Protein AF-A0AAE3K8V9-F1 (afdb_monomer_lite)

pLDDT: mean 77.77, std 13.29, range [36.19, 88.94]

Sequence (87 aa):
MIRLDLGDGLSVSIEDGGEKPFQYTISLHGGHVISYQTSADVRKPAGRVGVRNMVCRHVTDRSKANVEEQIQKEASKQASAIETICK

Radius of gyration: 12.63 Å; chains: 1; bounding box: 34×30×28 Å

Foldseek 3Di:
DAKQDLDQQWIWDWDDPVDAFIWIWITHVNPDIDIDTHNQDLLDPRSLVVVLVVCCVPCVVDDSVSSSVSSVVSSVVVVVVVVVVPD

Organism: NCBI:txid2917812

Secondary structure (DSSP, 8-state):
-EEEEEETTEEEEEE--SSSPEEEEEEETTTEEEEEEES--TTSHHHHHHHHHHHHHH-TTS-HHHHHHHHHHHHHHHHHHHHTTT-

Structure (mmCIF, N/CA/C/O backbone):
data_AF-A0AAE3K8V9-F1
#
_entry.id   AF-A0AAE3K8V9-F1
#
loop_
_atom_site.group_PDB
_atom_site.id
_atom_site.type_symbol
_atom_site.label_atom_id
_atom_site.label_alt_id
_atom_site.label_comp_id
_atom_site.label_asym_id
_atom_site.label_entity_id
_atom_site.label_seq_id
_atom_site.pdbx_PDB_ins_code
_atom_site.Cartn_x
_atom_site.Cartn_y
_atom_site.Cartn_z
_atom_site.occupancy
_atom_site.B_iso_or_equiv
_atom_site.auth_seq_id
_atom_site.auth_comp_id
_atom_site.auth_asym_id
_atom_site.auth_atom_id
_atom_site.pdbx_PDB_model_num
ATOM 1 N N . MET A 1 1 ? -13.948 1.556 -1.463 1.00 74.94 1 MET A N 1
ATOM 2 C CA . MET A 1 1 ? -12.627 1.130 -1.971 1.00 74.94 1 MET A CA 1
ATOM 3 C C . MET A 1 1 ? -11.644 2.278 -1.795 1.00 74.94 1 MET A C 1
ATOM 5 O O . MET A 1 1 ? -11.940 3.379 -2.238 1.00 74.94 1 MET A O 1
ATOM 9 N N . ILE A 1 2 ? -10.525 2.037 -1.118 1.00 81.75 2 ILE A N 1
ATOM 10 C CA . ILE A 1 2 ? -9.434 2.999 -0.887 1.00 81.75 2 ILE A CA 1
ATOM 11 C C . ILE A 1 2 ? -8.351 2.696 -1.928 1.00 81.75 2 ILE A C 1
ATOM 13 O O . ILE A 1 2 ? -7.950 1.545 -2.063 1.00 81.75 2 ILE A O 1
ATOM 17 N N . ARG A 1 3 ? -7.855 3.696 -2.660 1.00 84.88 3 ARG A N 1
ATOM 18 C CA . ARG A 1 3 ? -6.726 3.526 -3.592 1.00 84.88 3 ARG A CA 1
ATOM 19 C C . ARG A 1 3 ? -5.577 4.432 -3.175 1.00 84.88 3 ARG A C 1
ATOM 21 O O . ARG A 1 3 ? -5.774 5.631 -3.029 1.00 84.88 3 ARG A O 1
ATOM 28 N N . LEU A 1 4 ? -4.401 3.854 -2.966 1.00 85.62 4 LEU A N 1
ATOM 29 C CA . LEU A 1 4 ? -3.163 4.579 -2.702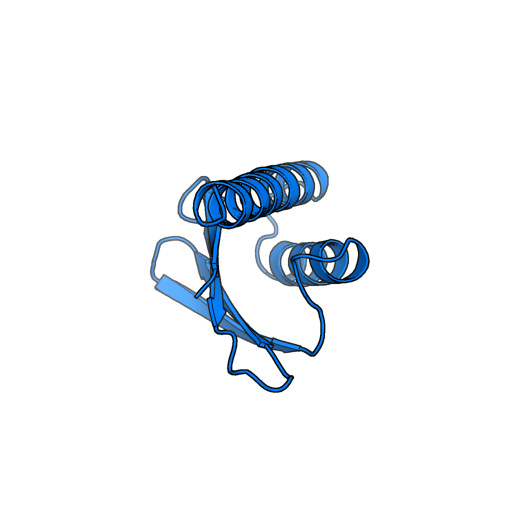 1.00 85.62 4 LEU A CA 1
ATOM 30 C C . LEU A 1 4 ? -2.346 4.585 -3.988 1.00 85.62 4 LEU A C 1
ATOM 32 O O . LEU A 1 4 ? -1.983 3.517 -4.485 1.00 85.62 4 LEU A O 1
ATOM 36 N N . ASP A 1 5 ? -2.069 5.767 -4.525 1.00 87.31 5 ASP A N 1
ATOM 37 C CA . ASP A 1 5 ? -1.119 5.919 -5.620 1.00 87.31 5 ASP A CA 1
ATOM 38 C C . ASP A 1 5 ? 0.269 6.189 -5.040 1.00 87.31 5 ASP A C 1
ATOM 40 O O . ASP A 1 5 ? 0.465 7.151 -4.298 1.00 87.31 5 ASP A O 1
ATOM 44 N N . LEU A 1 6 ? 1.214 5.291 -5.312 1.00 84.88 6 LEU A N 1
ATOM 45 C CA . LEU A 1 6 ? 2.568 5.379 -4.775 1.00 84.88 6 LEU A CA 1
ATOM 46 C C . LEU A 1 6 ? 3.555 5.946 -5.810 1.00 84.88 6 LEU A C 1
ATOM 48 O O . LEU A 1 6 ? 4.745 6.031 -5.515 1.00 84.88 6 LEU A O 1
ATOM 52 N N . GLY A 1 7 ? 3.091 6.367 -6.992 1.00 83.00 7 GLY A N 1
ATOM 53 C CA . GLY A 1 7 ? 3.931 6.861 -8.086 1.00 83.00 7 GLY A CA 1
ATOM 54 C C . GLY A 1 7 ? 4.485 5.758 -8.996 1.00 83.00 7 GLY A C 1
ATOM 55 O O . GLY A 1 7 ? 4.342 4.574 -8.713 1.00 83.00 7 GLY A O 1
ATOM 56 N N . ASP A 1 8 ? 5.090 6.161 -10.122 1.00 82.12 8 ASP A N 1
ATOM 57 C CA . ASP A 1 8 ? 5.684 5.329 -11.195 1.00 82.12 8 ASP A CA 1
ATOM 58 C C . ASP A 1 8 ? 4.908 4.044 -11.538 1.00 82.12 8 ASP A C 1
ATOM 60 O O . ASP A 1 8 ? 5.473 2.967 -11.714 1.00 82.12 8 ASP A O 1
ATOM 64 N N . GLY A 1 9 ? 3.579 4.148 -11.615 1.00 83.00 9 GLY A N 1
ATOM 65 C CA . GLY A 1 9 ? 2.706 3.026 -11.964 1.00 83.00 9 GLY A CA 1
ATOM 66 C C . GLY A 1 9 ? 2.497 1.997 -10.848 1.00 83.00 9 GLY A C 1
ATOM 67 O O . GLY A 1 9 ? 1.908 0.950 -11.117 1.00 83.00 9 GLY A O 1
ATOM 68 N N . LEU A 1 10 ? 2.947 2.274 -9.621 1.00 87.00 10 LEU A N 1
ATOM 69 C CA . LEU A 1 10 ? 2.659 1.491 -8.425 1.00 87.00 10 LEU A CA 1
ATOM 70 C C . LEU A 1 10 ? 1.409 2.028 -7.728 1.00 87.00 10 LEU A C 1
ATOM 72 O O . LEU A 1 10 ? 1.339 3.186 -7.320 1.00 87.00 10 LEU A O 1
ATOM 76 N N . SER A 1 11 ? 0.435 1.155 -7.511 1.00 88.56 11 SER A N 1
ATOM 77 C CA . SER A 1 11 ? -0.759 1.487 -6.740 1.00 88.56 11 SER A CA 1
ATOM 78 C C . SER A 1 11 ? -1.171 0.344 -5.828 1.00 88.56 11 SER A C 1
ATOM 80 O O . SER A 1 11 ? -0.908 -0.824 -6.108 1.00 88.56 11 SER A O 1
ATOM 82 N N . VAL A 1 12 ? -1.819 0.685 -4.718 1.00 88.19 12 VAL A N 1
ATOM 83 C CA . VAL A 1 12 ? -2.408 -0.278 -3.789 1.00 88.19 12 VAL A CA 1
ATOM 84 C C . VAL A 1 12 ? -3.895 0.007 -3.699 1.00 88.19 12 VAL A C 1
ATOM 86 O O . VAL A 1 12 ? -4.303 1.062 -3.217 1.00 88.19 12 VAL A O 1
ATOM 89 N N . SER A 1 13 ? -4.707 -0.930 -4.166 1.00 88.00 13 SER A N 1
ATOM 90 C CA . SER A 1 13 ? -6.159 -0.883 -4.003 1.00 88.00 13 SER A CA 1
ATOM 91 C C . SER A 1 13 ? -6.554 -1.673 -2.768 1.00 88.00 13 SER A C 1
ATOM 93 O O . SER A 1 13 ? -5.991 -2.728 -2.503 1.00 88.00 13 SER A O 1
ATOM 95 N N . ILE A 1 14 ? -7.487 -1.144 -1.992 1.00 86.38 14 ILE A N 1
ATOM 96 C CA . ILE A 1 14 ? -7.918 -1.705 -0.720 1.00 86.38 14 ILE A CA 1
ATOM 97 C C . ILE A 1 14 ? -9.437 -1.787 -0.762 1.00 86.38 14 ILE A C 1
ATOM 99 O O . ILE A 1 14 ? -10.145 -0.770 -0.768 1.00 86.38 14 ILE A O 1
ATOM 103 N N . GLU A 1 15 ? -9.932 -3.010 -0.825 1.00 83.94 15 GLU A N 1
ATOM 104 C CA . GLU A 1 15 ? -11.350 -3.314 -0.754 1.00 83.94 15 GLU A CA 1
ATOM 105 C C . GLU A 1 15 ? -11.716 -3.600 0.704 1.00 83.94 15 GLU A C 1
ATOM 107 O O . GLU A 1 15 ? -11.158 -4.487 1.356 1.00 83.94 15 GLU A O 1
ATOM 112 N N . ASP A 1 16 ? -12.616 -2.766 1.227 1.00 73.25 16 ASP A N 1
ATOM 113 C CA . ASP A 1 16 ? -13.198 -2.912 2.556 1.00 73.25 16 ASP A CA 1
ATOM 114 C C . ASP A 1 16 ? -14.488 -3.724 2.404 1.00 73.25 16 ASP A C 1
ATOM 116 O O . ASP A 1 16 ? -15.471 -3.223 1.859 1.00 73.25 16 ASP A O 1
ATOM 120 N N . GLY A 1 17 ? -14.448 -4.991 2.822 1.00 59.50 17 GLY A N 1
ATOM 121 C CA . GLY A 1 17 ? -15.590 -5.908 2.795 1.00 59.50 17 GLY A CA 1
ATOM 122 C C . GLY A 1 17 ? -16.585 -5.695 3.940 1.00 59.50 17 GLY A C 1
ATOM 123 O O . GLY A 1 17 ? -17.484 -6.512 4.109 1.00 59.50 17 GLY A O 1
ATOM 124 N N . GLY A 1 18 ? -16.427 -4.645 4.757 1.00 60.22 18 GLY A N 1
ATOM 125 C CA . GLY A 1 18 ? -17.298 -4.343 5.899 1.00 60.22 18 GLY A CA 1
ATOM 126 C C . GLY A 1 18 ? -16.965 -5.153 7.157 1.00 60.22 18 GLY A C 1
ATOM 127 O O . GLY A 1 18 ? -16.979 -4.605 8.258 1.00 60.22 18 GLY A O 1
ATOM 128 N N . GLU A 1 19 ? -16.559 -6.413 7.000 1.00 62.66 19 GLU A N 1
ATOM 129 C CA . GLU A 1 19 ? -15.922 -7.222 8.040 1.00 62.66 19 GLU A CA 1
ATOM 130 C C . GLU A 1 19 ? -14.500 -7.595 7.607 1.00 62.66 19 GLU A C 1
ATOM 132 O O . GLU A 1 19 ? -14.236 -7.907 6.447 1.00 62.66 19 GLU A O 1
ATOM 137 N N . LYS A 1 20 ? -13.546 -7.532 8.545 1.00 67.50 20 LYS A N 1
ATOM 138 C CA . LYS A 1 20 ? -12.173 -8.001 8.304 1.00 67.50 20 LYS A CA 1
ATOM 139 C C . LYS A 1 20 ? -12.206 -9.447 7.779 1.00 67.50 20 LYS A C 1
ATOM 141 O O . LYS A 1 20 ? -12.992 -10.237 8.296 1.00 67.50 20 LYS A O 1
ATOM 146 N N . PRO A 1 21 ? -11.283 -9.839 6.882 1.00 75.94 21 PRO A N 1
ATOM 147 C CA . PRO A 1 21 ? -10.061 -9.130 6.482 1.00 75.94 21 PRO A CA 1
ATOM 148 C C . PRO A 1 21 ? -10.246 -8.137 5.320 1.00 75.94 21 PRO A C 1
ATOM 150 O O . PRO A 1 21 ? -11.056 -8.343 4.428 1.00 75.94 21 PRO A O 1
ATOM 153 N N . PHE A 1 22 ? -9.426 -7.083 5.298 1.00 82.88 22 PHE A N 1
ATOM 154 C CA . PHE A 1 22 ? -9.315 -6.177 4.154 1.00 82.88 22 PHE A CA 1
ATOM 155 C C . PHE A 1 22 ? -8.520 -6.847 3.033 1.00 82.88 22 PHE A C 1
ATOM 157 O O . PHE A 1 22 ? -7.503 -7.502 3.297 1.00 82.88 22 PHE A O 1
ATOM 164 N N . GLN A 1 23 ? -8.938 -6.628 1.790 1.00 86.44 23 GLN A N 1
ATOM 165 C CA . GLN A 1 23 ? -8.230 -7.120 0.616 1.00 86.44 23 GLN A CA 1
ATOM 166 C C . GLN A 1 23 ? -7.391 -6.001 0.002 1.00 86.44 23 GLN A C 1
ATOM 168 O O . GLN A 1 23 ? -7.914 -4.984 -0.438 1.00 86.44 23 GLN A O 1
ATOM 173 N N . TYR A 1 24 ? -6.078 -6.197 -0.016 1.00 86.75 24 TYR A N 1
ATOM 174 C CA . TYR A 1 24 ? -5.091 -5.299 -0.597 1.00 86.75 24 TYR A CA 1
ATOM 175 C C . TYR A 1 24 ? -4.611 -5.869 -1.921 1.00 86.75 24 TYR A C 1
ATOM 177 O O . TYR A 1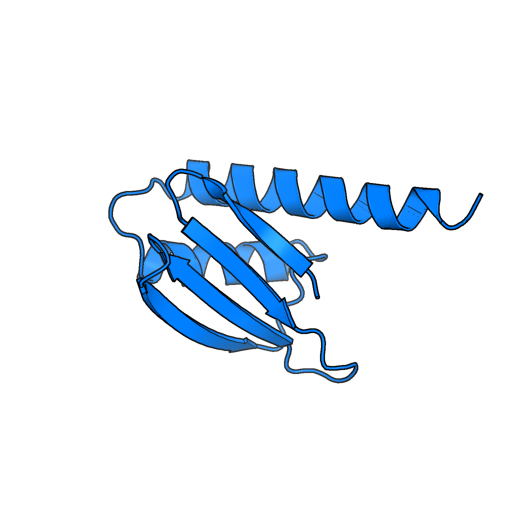 24 ? -4.161 -7.005 -1.964 1.00 86.75 24 TYR A O 1
ATOM 185 N N . THR A 1 25 ? -4.624 -5.069 -2.973 1.00 88.94 25 THR A N 1
ATOM 186 C CA . THR A 1 25 ? -4.156 -5.441 -4.305 1.00 88.94 25 THR A CA 1
ATOM 187 C C . THR A 1 25 ? -3.082 -4.453 -4.732 1.00 88.94 25 THR A C 1
ATOM 189 O O . THR A 1 25 ? -3.369 -3.288 -5.004 1.00 88.94 25 THR A O 1
ATOM 192 N N . ILE A 1 26 ? -1.833 -4.910 -4.762 1.00 88.56 26 ILE A N 1
ATOM 193 C CA . ILE A 1 26 ? -0.671 -4.143 -5.214 1.00 88.56 26 ILE A CA 1
ATOM 194 C C . ILE A 1 26 ? -0.561 -4.333 -6.723 1.00 88.56 26 ILE A C 1
ATOM 196 O O . ILE A 1 26 ? -0.469 -5.465 -7.180 1.00 88.56 26 ILE A O 1
ATOM 200 N N . SER A 1 27 ? -0.582 -3.245 -7.485 1.00 88.12 27 SER A N 1
ATOM 201 C CA . SER A 1 27 ? -0.444 -3.241 -8.943 1.00 88.12 27 SER A CA 1
ATOM 202 C C . SER A 1 27 ? 0.786 -2.439 -9.346 1.00 88.12 27 SER A C 1
ATOM 204 O O . SER A 1 27 ? 0.880 -1.271 -8.973 1.00 88.12 27 SER A O 1
ATOM 206 N N . LEU A 1 28 ? 1.696 -3.037 -10.117 1.00 85.19 28 LEU A N 1
ATOM 207 C CA . LEU A 1 28 ? 2.872 -2.375 -10.690 1.00 85.19 28 LEU A CA 1
ATOM 208 C C . LEU A 1 28 ? 2.772 -2.343 -12.223 1.00 85.19 28 LEU A C 1
ATOM 210 O O . LEU A 1 28 ? 2.539 -3.376 -12.856 1.00 85.19 28 LEU A O 1
ATOM 214 N N . HIS A 1 29 ? 2.918 -1.149 -12.807 1.00 82.19 29 HIS A N 1
ATOM 215 C CA . HIS A 1 29 ? 2.792 -0.867 -14.247 1.00 82.19 29 HIS A CA 1
ATOM 216 C C . HIS A 1 29 ? 1.522 -1.455 -14.894 1.00 82.19 29 HIS A C 1
ATOM 218 O O . HIS A 1 29 ? 1.517 -1.813 -16.067 1.00 82.19 29 HIS A O 1
ATOM 224 N N . GLY A 1 30 ? 0.440 -1.592 -14.119 1.00 70.81 30 GLY A N 1
ATOM 225 C CA . GLY A 1 30 ? -0.831 -2.160 -14.580 1.00 70.81 30 GLY A CA 1
ATOM 226 C C . GLY A 1 30 ? -0.813 -3.661 -14.906 1.00 70.81 30 GLY A C 1
ATOM 227 O O . GLY A 1 30 ? -1.840 -4.175 -15.336 1.00 70.81 30 GLY A O 1
ATOM 228 N N . GLY A 1 31 ? 0.311 -4.361 -14.706 1.00 71.00 31 GLY A N 1
ATOM 229 C CA . GLY A 1 31 ? 0.476 -5.763 -15.112 1.00 71.00 31 GLY A CA 1
ATOM 230 C C . GLY A 1 31 ? 0.800 -6.727 -13.972 1.00 71.00 31 GLY A C 1
ATOM 231 O O . GLY A 1 31 ? 0.267 -7.833 -13.944 1.00 71.00 31 GLY A O 1
ATOM 232 N N . HIS A 1 32 ? 1.643 -6.332 -13.011 1.00 69.88 32 HIS A N 1
ATOM 233 C CA . HIS A 1 32 ? 2.002 -7.216 -11.900 1.00 69.88 32 HIS A CA 1
ATOM 234 C C . HIS A 1 32 ? 1.081 -6.96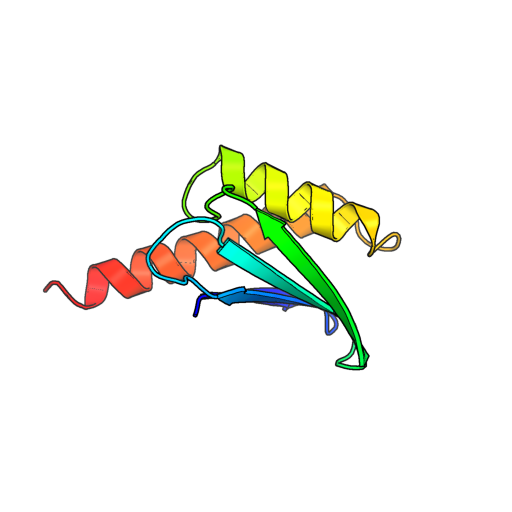0 -10.712 1.00 69.88 32 HIS A C 1
ATOM 236 O O . HIS A 1 32 ? 1.156 -5.902 -10.083 1.00 69.88 32 HIS A O 1
ATOM 242 N N . VAL A 1 33 ? 0.194 -7.919 -10.447 1.00 79.50 33 VAL A N 1
ATOM 243 C CA . VAL A 1 33 ? -0.858 -7.813 -9.436 1.00 79.50 33 VAL A CA 1
ATOM 244 C C . VAL A 1 33 ? -0.613 -8.838 -8.336 1.00 79.50 33 VAL A C 1
ATOM 246 O O . VAL A 1 33 ? -0.583 -10.037 -8.599 1.00 79.50 33 VAL A O 1
ATOM 249 N N . ILE A 1 34 ? -0.456 -8.370 -7.098 1.00 85.56 34 ILE A N 1
ATOM 250 C CA . ILE A 1 34 ? -0.335 -9.232 -5.917 1.00 85.56 34 ILE A CA 1
ATOM 251 C C . ILE A 1 34 ? -1.421 -8.856 -4.923 1.00 85.56 34 ILE A C 1
ATOM 253 O O . ILE A 1 34 ? -1.515 -7.698 -4.511 1.00 85.56 34 ILE A O 1
ATOM 257 N N . SER A 1 35 ? -2.210 -9.845 -4.508 1.00 86.75 35 SER A N 1
ATOM 258 C CA . SER A 1 35 ? -3.290 -9.652 -3.547 1.00 86.75 35 SER A CA 1
ATOM 259 C C . SER A 1 35 ? -2.957 -10.236 -2.174 1.00 86.75 35 SER A C 1
ATOM 261 O O . SER A 1 35 ? -2.400 -11.325 -2.052 1.00 86.75 35 SER A O 1
ATOM 263 N N . TYR A 1 36 ? -3.329 -9.497 -1.133 1.00 83.62 36 TYR A N 1
ATOM 264 C CA . TYR A 1 36 ? -3.156 -9.823 0.275 1.00 83.62 36 TYR A CA 1
ATOM 265 C C . TYR A 1 36 ? -4.478 -9.666 1.005 1.00 83.62 36 TYR A C 1
ATOM 267 O O . TYR A 1 36 ? -5.144 -8.647 0.860 1.00 83.62 36 TYR A O 1
ATOM 275 N N . GLN A 1 37 ? -4.819 -10.624 1.859 1.00 85.25 37 GLN A N 1
ATOM 276 C CA . GLN A 1 37 ? -5.882 -10.444 2.842 1.00 85.25 37 GLN A CA 1
ATOM 277 C C . GLN A 1 37 ? -5.253 -10.212 4.209 1.00 85.25 37 GLN A C 1
ATOM 279 O O . GLN A 1 37 ? -4.423 -10.995 4.669 1.00 85.25 37 GLN A O 1
ATOM 284 N N . THR A 1 38 ? -5.608 -9.107 4.856 1.00 80.44 38 THR A N 1
ATOM 285 C CA . THR A 1 38 ? -5.083 -8.780 6.183 1.00 80.44 38 THR A CA 1
ATOM 286 C C . THR A 1 38 ? -6.077 -7.970 6.998 1.00 80.44 38 THR A C 1
ATOM 288 O O . THR A 1 38 ? -6.867 -7.188 6.484 1.00 80.44 38 THR A O 1
ATOM 291 N N . SER A 1 39 ? -6.031 -8.141 8.315 1.00 81.56 39 SER A N 1
ATOM 292 C CA . SER A 1 39 ? -6.794 -7.340 9.275 1.00 81.56 39 SER A CA 1
ATOM 293 C C . SER A 1 39 ? -6.166 -5.962 9.540 1.00 81.56 39 SER A C 1
ATOM 295 O O . SER A 1 39 ? -6.726 -5.171 10.307 1.00 81.56 39 SER A O 1
ATOM 297 N N . ALA A 1 40 ? -5.010 -5.681 8.925 1.00 79.06 40 ALA A N 1
ATOM 298 C CA . ALA A 1 40 ? -4.328 -4.398 8.969 1.00 79.06 40 ALA A CA 1
ATOM 299 C C . ALA A 1 40 ? -5.190 -3.318 8.305 1.00 79.06 40 ALA A C 1
ATOM 301 O O . ALA A 1 40 ? -5.544 -3.440 7.139 1.00 79.06 40 ALA A O 1
ATOM 302 N N . ASP A 1 41 ? -5.510 -2.258 9.043 1.00 82.56 41 ASP A N 1
ATOM 303 C CA . ASP A 1 41 ? -6.299 -1.124 8.554 1.00 82.56 41 ASP A CA 1
ATOM 304 C C . ASP A 1 41 ? -5.373 0.053 8.228 1.00 82.56 41 ASP A C 1
ATOM 306 O O . ASP A 1 41 ? -4.778 0.632 9.141 1.00 82.56 41 ASP A O 1
ATOM 310 N N . VAL A 1 42 ? -5.252 0.422 6.949 1.00 80.81 42 VAL A N 1
ATOM 311 C CA . VAL A 1 42 ? -4.391 1.527 6.487 1.00 80.81 42 VAL A CA 1
ATOM 312 C C . VAL A 1 42 ? -4.724 2.877 7.139 1.00 80.81 42 VAL A C 1
ATOM 314 O O . VAL A 1 42 ? -3.865 3.754 7.249 1.00 80.81 42 VAL A O 1
ATOM 317 N N . ARG A 1 43 ? -5.951 3.060 7.639 1.00 79.69 43 ARG A N 1
ATOM 318 C CA . ARG A 1 43 ? -6.346 4.278 8.363 1.00 79.69 43 ARG A CA 1
ATOM 319 C C . ARG A 1 43 ? -5.607 4.393 9.701 1.00 79.69 43 ARG A C 1
ATOM 321 O O . ARG A 1 43 ? -5.408 5.493 10.216 1.00 79.69 43 ARG A O 1
ATOM 328 N N . LYS A 1 44 ? -5.120 3.273 10.247 1.00 83.06 44 LYS A N 1
ATOM 329 C CA . LYS A 1 44 ? -4.377 3.200 11.512 1.00 83.06 44 LYS A CA 1
ATOM 330 C C . LYS A 1 44 ? -2.858 3.148 11.274 1.00 83.06 44 LYS A C 1
ATOM 332 O O . LYS A 1 44 ? -2.416 2.517 10.314 1.00 83.06 44 LYS A O 1
ATOM 337 N N . PRO A 1 45 ? -2.028 3.713 12.178 1.00 81.81 45 PRO A N 1
ATOM 338 C CA . PRO A 1 45 ? -0.565 3.674 12.052 1.00 81.81 45 PRO A CA 1
ATOM 339 C C . PRO A 1 45 ? 0.001 2.259 11.853 1.00 81.81 45 PRO A C 1
ATOM 341 O O . PRO A 1 45 ? 0.812 2.033 10.958 1.00 81.81 45 PRO A O 1
ATOM 344 N N . ALA A 1 46 ? -0.487 1.285 12.629 1.00 81.38 46 ALA A N 1
ATOM 345 C CA . ALA A 1 46 ? -0.051 -0.108 12.526 1.00 81.38 46 ALA A CA 1
ATOM 346 C C . ALA A 1 46 ? -0.394 -0.743 11.167 1.00 81.38 46 ALA A C 1
ATOM 348 O O . ALA A 1 46 ? 0.386 -1.536 10.641 1.00 81.38 46 ALA A O 1
ATOM 349 N N . GLY A 1 47 ? -1.531 -0.376 10.566 1.00 84.81 47 GLY A N 1
ATOM 350 C CA . GLY A 1 47 ? -1.887 -0.887 9.248 1.00 84.81 47 GLY A CA 1
ATOM 351 C C . GLY A 1 47 ? -1.062 -0.256 8.134 1.00 84.81 47 GLY A C 1
ATOM 352 O O . GLY A 1 47 ? -0.619 -0.984 7.252 1.00 84.81 47 GLY A O 1
ATOM 353 N N . ARG A 1 48 ? -0.734 1.044 8.220 1.00 87.25 48 ARG A N 1
ATOM 354 C CA . ARG A 1 48 ? 0.208 1.696 7.283 1.00 87.25 48 ARG A CA 1
ATOM 355 C C . ARG A 1 48 ? 1.560 0.989 7.242 1.00 87.25 48 ARG A C 1
ATOM 357 O O . ARG A 1 48 ? 2.089 0.733 6.163 1.00 87.25 48 ARG A O 1
ATOM 364 N N . VAL A 1 49 ? 2.080 0.605 8.408 1.00 86.25 49 VAL A N 1
ATOM 365 C CA . VAL A 1 49 ? 3.314 -0.188 8.524 1.00 86.25 49 VAL A CA 1
ATOM 366 C C . VAL A 1 49 ? 3.178 -1.547 7.830 1.00 86.25 49 VAL A C 1
ATOM 368 O O . VAL A 1 49 ? 4.099 -1.964 7.124 1.00 86.25 49 VAL A O 1
ATOM 371 N N . GLY A 1 50 ? 2.034 -2.218 7.990 1.00 86.56 50 GLY A N 1
ATOM 372 C CA . GLY A 1 50 ? 1.725 -3.469 7.297 1.00 86.56 50 GLY A CA 1
ATOM 373 C C . GLY A 1 50 ? 1.740 -3.312 5.776 1.00 86.56 50 GLY A C 1
ATOM 374 O O . GLY A 1 50 ? 2.448 -4.051 5.095 1.00 86.56 50 GLY A O 1
ATOM 375 N N . VAL A 1 51 ? 1.037 -2.304 5.250 1.00 84.75 51 VAL A N 1
ATOM 376 C CA . VAL A 1 51 ? 0.994 -2.002 3.807 1.00 84.75 51 VAL A CA 1
ATOM 377 C C . VAL A 1 51 ? 2.381 -1.706 3.259 1.00 84.75 51 VAL A C 1
ATOM 379 O O . VAL A 1 51 ? 2.786 -2.311 2.271 1.00 84.75 51 VAL A O 1
ATOM 382 N N . ARG A 1 52 ? 3.149 -0.850 3.939 1.00 88.75 52 ARG A N 1
ATOM 383 C CA . ARG A 1 52 ? 4.531 -0.534 3.561 1.00 88.75 52 ARG A CA 1
ATOM 384 C C . ARG A 1 52 ? 5.375 -1.798 3.439 1.00 88.75 52 ARG A C 1
ATOM 386 O O . ARG A 1 52 ? 6.086 -1.959 2.454 1.00 88.75 52 ARG A O 1
ATOM 393 N N . ASN A 1 53 ? 5.300 -2.695 4.422 1.00 87.81 53 ASN A N 1
ATOM 394 C CA . ASN A 1 53 ? 6.076 -3.933 4.405 1.00 87.81 53 ASN A CA 1
ATOM 395 C C . ASN A 1 53 ? 5.643 -4.868 3.264 1.00 87.81 53 ASN A C 1
ATOM 397 O O . ASN A 1 53 ? 6.506 -5.483 2.644 1.00 87.81 53 ASN A O 1
ATOM 401 N N . MET A 1 54 ? 4.341 -4.959 2.966 1.00 86.50 54 MET A N 1
ATOM 402 C CA . MET A 1 54 ? 3.842 -5.731 1.821 1.00 86.50 54 MET A CA 1
ATOM 403 C C . MET A 1 54 ? 4.359 -5.153 0.501 1.00 86.50 54 MET A C 1
ATOM 405 O O . MET A 1 54 ? 4.876 -5.898 -0.321 1.00 86.50 54 MET A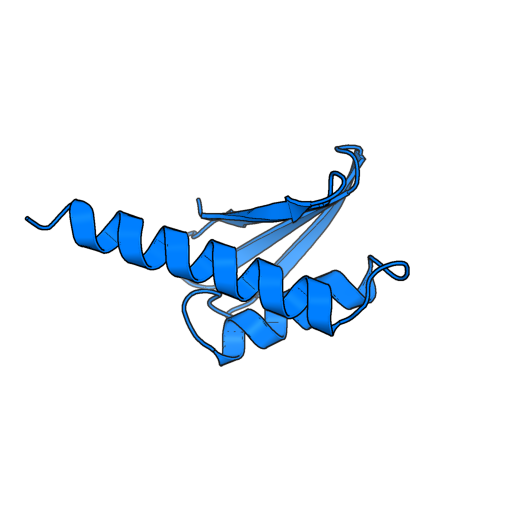 O 1
ATOM 409 N N . VAL A 1 55 ? 4.302 -3.832 0.323 1.00 85.25 55 VAL A N 1
ATOM 410 C CA . VAL A 1 55 ? 4.802 -3.156 -0.884 1.00 85.25 55 VAL A CA 1
ATOM 411 C C . VAL A 1 55 ? 6.312 -3.334 -1.044 1.00 85.25 55 VAL A C 1
ATOM 413 O O . VAL A 1 55 ? 6.764 -3.795 -2.087 1.00 85.25 55 VAL A O 1
ATOM 416 N N . CYS A 1 56 ? 7.094 -3.053 0.001 1.00 86.31 56 CYS A N 1
ATOM 417 C CA . CYS A 1 56 ? 8.557 -3.168 -0.041 1.00 86.31 56 CYS A CA 1
ATOM 418 C C . CYS A 1 56 ? 9.042 -4.611 -0.253 1.00 86.31 56 CYS A C 1
ATOM 420 O O . CYS A 1 56 ? 10.193 -4.820 -0.618 1.00 86.31 56 CYS A O 1
ATOM 422 N N . ARG A 1 57 ? 8.191 -5.617 -0.005 1.00 85.00 57 ARG A N 1
ATOM 423 C CA . ARG A 1 57 ? 8.518 -7.021 -0.282 1.00 85.00 57 ARG A CA 1
ATOM 424 C C . ARG A 1 57 ? 8.528 -7.338 -1.781 1.00 85.00 57 ARG A C 1
ATOM 426 O O . ARG A 1 57 ? 9.228 -8.264 -2.174 1.00 85.00 57 ARG A O 1
ATOM 433 N N . HIS A 1 58 ? 7.771 -6.595 -2.589 1.00 81.75 58 HIS A N 1
ATOM 434 C CA . HIS A 1 58 ? 7.582 -6.876 -4.023 1.00 81.75 58 HIS A CA 1
ATOM 435 C C . HIS A 1 58 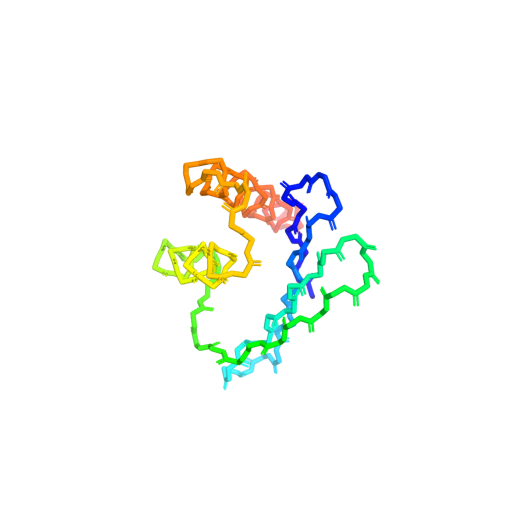? 8.135 -5.810 -4.949 1.00 81.75 58 HIS A C 1
ATOM 437 O O . HIS A 1 58 ? 8.288 -6.060 -6.138 1.00 81.75 58 HIS A O 1
ATOM 443 N N . VAL A 1 59 ? 8.415 -4.629 -4.408 1.00 76.44 59 VAL A N 1
ATOM 444 C CA . VAL A 1 59 ? 8.967 -3.494 -5.139 1.00 76.44 59 VAL A CA 1
ATOM 445 C C . VAL A 1 59 ? 10.336 -3.200 -4.539 1.00 76.44 59 VAL A C 1
ATOM 447 O O . VAL A 1 59 ? 10.448 -2.534 -3.510 1.00 76.44 59 VAL A O 1
ATOM 450 N N . THR A 1 60 ? 11.371 -3.796 -5.130 1.00 70.31 60 THR A N 1
ATOM 451 C CA . THR A 1 60 ? 12.750 -3.793 -4.608 1.00 70.31 60 THR A CA 1
ATOM 452 C C . THR A 1 60 ? 13.547 -2.548 -4.994 1.00 70.31 60 THR A C 1
ATOM 454 O O . THR A 1 60 ? 14.570 -2.253 -4.389 1.00 70.31 60 THR A O 1
ATOM 457 N N . ASP A 1 61 ? 13.084 -1.819 -6.001 1.00 75.12 61 ASP A N 1
ATOM 458 C CA . ASP A 1 61 ? 13.681 -0.610 -6.570 1.00 75.12 61 ASP A CA 1
ATOM 459 C C . ASP A 1 61 ? 13.315 0.672 -5.802 1.00 75.12 61 ASP A C 1
ATOM 461 O O . ASP A 1 61 ? 13.862 1.741 -6.072 1.00 75.12 61 ASP A O 1
ATOM 465 N N . ARG A 1 62 ? 12.430 0.580 -4.800 1.00 73.50 62 ARG A N 1
ATOM 466 C CA . ARG A 1 62 ? 11.992 1.728 -4.000 1.00 73.50 62 ARG A CA 1
ATOM 467 C C . ARG A 1 62 ? 12.538 1.708 -2.587 1.00 73.50 62 ARG A C 1
ATOM 469 O O . ARG A 1 62 ? 12.514 0.697 -1.888 1.00 73.50 62 ARG A O 1
ATOM 476 N N . SER A 1 63 ? 12.946 2.885 -2.115 1.00 82.00 63 SER A N 1
ATOM 477 C CA . SER A 1 63 ? 13.311 3.051 -0.714 1.00 82.00 63 SER A CA 1
ATOM 478 C C . SER A 1 63 ? 12.070 2.948 0.176 1.00 82.00 63 SER A C 1
ATOM 480 O O . SER A 1 63 ? 11.009 3.514 -0.100 1.00 82.00 63 SER A O 1
ATOM 482 N N . LYS A 1 64 ? 12.223 2.247 1.301 1.00 83.25 64 LYS A N 1
ATOM 483 C CA . LYS A 1 64 ? 11.179 2.091 2.322 1.00 83.25 64 LYS A CA 1
ATOM 484 C C . LYS A 1 64 ? 10.611 3.433 2.799 1.00 83.25 64 LYS A C 1
ATOM 486 O O . LYS A 1 64 ? 9.417 3.521 3.070 1.00 83.25 64 LYS A O 1
ATOM 491 N N . ALA A 1 65 ? 11.463 4.458 2.879 1.00 83.44 65 ALA A N 1
ATOM 492 C CA . ALA A 1 65 ? 11.083 5.810 3.277 1.00 83.44 65 ALA A CA 1
ATOM 493 C C . ALA A 1 65 ? 10.137 6.472 2.261 1.00 83.44 65 ALA A C 1
ATOM 495 O O . ALA A 1 65 ? 9.125 7.034 2.665 1.00 83.44 65 ALA A O 1
ATOM 496 N N . ASN A 1 66 ? 10.409 6.339 0.956 1.00 84.69 66 ASN A N 1
ATOM 497 C CA . ASN A 1 66 ? 9.541 6.879 -0.095 1.00 84.69 66 ASN A CA 1
ATOM 498 C C . ASN A 1 66 ? 8.152 6.214 -0.061 1.00 84.69 66 ASN A C 1
ATOM 500 O O . ASN A 1 66 ? 7.130 6.896 -0.056 1.00 84.69 66 ASN A O 1
ATOM 504 N N . VAL A 1 67 ? 8.110 4.882 0.058 1.00 85.31 67 VAL A N 1
ATOM 505 C CA . VAL A 1 67 ? 6.846 4.133 0.163 1.00 85.31 67 VAL A CA 1
ATOM 506 C C . VAL A 1 67 ? 6.041 4.564 1.395 1.00 85.31 67 VAL A C 1
ATOM 508 O O . VAL A 1 67 ? 4.825 4.719 1.318 1.00 85.31 67 VAL A O 1
ATOM 511 N N . GLU A 1 68 ? 6.704 4.771 2.533 1.00 86.81 68 GLU A N 1
ATOM 512 C CA . GLU A 1 68 ? 6.061 5.221 3.770 1.00 86.81 68 GLU A CA 1
ATOM 513 C C . GLU A 1 68 ? 5.468 6.628 3.649 1.00 86.81 68 GLU A C 1
ATOM 515 O O . GLU A 1 68 ? 4.310 6.832 4.020 1.00 86.81 68 GLU A O 1
ATOM 520 N N . GLU A 1 69 ? 6.221 7.565 3.071 1.00 87.00 69 GLU A N 1
ATOM 521 C CA . GLU A 1 69 ? 5.769 8.935 2.828 1.00 87.00 69 GLU A CA 1
ATOM 522 C C . GLU A 1 69 ? 4.526 8.968 1.926 1.00 87.00 69 GLU A C 1
ATOM 524 O O . GLU A 1 69 ? 3.538 9.623 2.261 1.00 87.00 69 GLU A O 1
ATOM 529 N N . GLN A 1 70 ? 4.525 8.209 0.824 1.00 86.56 70 GLN A N 1
ATOM 530 C CA . GLN A 1 70 ? 3.380 8.157 -0.092 1.00 86.56 70 GLN A CA 1
ATOM 531 C C . GLN A 1 70 ? 2.152 7.509 0.555 1.00 86.56 70 GLN A C 1
ATOM 533 O O . GLN A 1 70 ? 1.048 8.043 0.452 1.00 86.56 70 GLN A O 1
ATOM 538 N N . ILE A 1 71 ? 2.329 6.407 1.297 1.00 86.56 71 ILE A N 1
ATOM 539 C CA . ILE A 1 71 ? 1.227 5.784 2.048 1.00 86.56 71 ILE A CA 1
ATOM 540 C C . ILE A 1 71 ? 0.634 6.780 3.046 1.00 86.56 71 ILE A C 1
ATOM 542 O O . ILE A 1 71 ? -0.587 6.872 3.165 1.00 86.56 71 ILE A O 1
ATOM 546 N N . GLN A 1 72 ? 1.470 7.533 3.763 1.00 86.12 72 GLN A N 1
ATOM 547 C CA . GLN A 1 72 ? 1.003 8.530 4.719 1.00 86.12 72 GLN A CA 1
ATOM 548 C C . GLN A 1 72 ? 0.277 9.686 4.024 1.00 86.12 72 GLN A C 1
ATOM 550 O O . GLN A 1 72 ? -0.792 10.091 4.481 1.00 86.12 72 GLN A O 1
ATOM 555 N N . LYS A 1 73 ? 0.817 10.193 2.913 1.00 85.81 73 LYS A N 1
ATOM 556 C CA . LYS A 1 73 ? 0.215 11.270 2.121 1.00 85.81 73 LYS A CA 1
ATOM 557 C C . LYS A 1 73 ? -1.165 10.878 1.596 1.00 85.81 73 LYS A C 1
ATOM 559 O O . LYS A 1 73 ? -2.129 11.615 1.801 1.00 85.81 73 LYS A O 1
ATOM 564 N N . GLU A 1 74 ? -1.277 9.708 0.974 1.00 84.25 74 GLU A N 1
ATOM 565 C CA . GLU A 1 74 ? -2.536 9.219 0.410 1.00 84.25 74 GLU A CA 1
ATOM 566 C C . GLU A 1 74 ? -3.548 8.834 1.498 1.00 84.25 74 GLU A C 1
ATOM 568 O O . GLU A 1 74 ? -4.732 9.149 1.374 1.00 84.25 74 GLU A O 1
ATOM 573 N N . ALA A 1 75 ? -3.104 8.242 2.612 1.00 79.19 75 ALA A N 1
ATOM 574 C CA . ALA A 1 75 ? -3.984 7.962 3.748 1.00 79.19 75 ALA A CA 1
ATOM 575 C C . ALA A 1 75 ? -4.549 9.252 4.375 1.00 79.19 75 ALA A C 1
ATOM 577 O O . ALA A 1 75 ? -5.733 9.299 4.712 1.00 79.19 75 ALA A O 1
ATOM 578 N N . SER A 1 76 ? -3.737 10.308 4.498 1.00 77.31 76 SER A N 1
ATOM 579 C CA . SER A 1 76 ? -4.176 11.612 5.017 1.00 77.31 76 SER A CA 1
ATOM 580 C C . SER A 1 76 ? -5.174 12.308 4.090 1.00 77.31 76 SER A C 1
ATOM 582 O O . SER A 1 76 ? -6.167 12.850 4.570 1.00 77.31 76 SER A O 1
ATOM 584 N N . LYS A 1 77 ? -4.974 12.250 2.764 1.00 74.75 77 LYS A N 1
ATOM 585 C CA . LYS A 1 77 ? -5.954 12.775 1.792 1.00 74.75 77 LYS A CA 1
ATOM 586 C C . LYS A 1 77 ? -7.323 12.123 1.963 1.00 74.75 77 LYS A C 1
ATOM 588 O O . LYS A 1 77 ? -8.348 12.794 1.890 1.00 74.75 77 LYS A O 1
ATOM 593 N N . GLN A 1 78 ? -7.339 10.818 2.213 1.00 67.19 78 GLN A N 1
ATOM 594 C CA . GLN A 1 78 ? -8.583 10.077 2.381 1.00 67.19 78 GLN A CA 1
ATOM 595 C C . GLN A 1 78 ? -9.245 10.322 3.739 1.00 67.19 78 GLN A C 1
ATOM 597 O O . GLN A 1 78 ? -10.470 10.347 3.806 1.00 67.19 78 GLN A O 1
ATOM 602 N N . ALA A 1 79 ? -8.473 10.590 4.797 1.00 59.12 79 ALA A N 1
ATOM 603 C CA . ALA A 1 79 ? -9.027 11.080 6.060 1.00 59.12 79 ALA A CA 1
ATOM 604 C C . ALA A 1 79 ? -9.745 12.435 5.876 1.00 59.12 79 ALA A C 1
ATOM 606 O O . ALA A 1 79 ? -10.881 12.584 6.321 1.00 59.12 79 ALA A O 1
ATOM 607 N N . SER A 1 80 ? -9.152 13.376 5.128 1.00 55.44 80 SER A N 1
ATOM 608 C CA . SER A 1 80 ? -9.801 14.660 4.795 1.00 55.44 80 SER A CA 1
ATOM 609 C C . SER A 1 80 ? -11.023 14.523 3.880 1.00 55.44 80 SER A C 1
ATOM 611 O O . SER A 1 80 ? -11.970 15.303 3.998 1.00 55.44 80 SER A O 1
ATOM 613 N N . ALA A 1 81 ? -11.038 13.540 2.975 1.00 51.22 81 ALA A N 1
ATOM 614 C CA . ALA A 1 81 ? -12.195 13.289 2.114 1.00 51.22 81 ALA A CA 1
ATOM 615 C C . ALA A 1 81 ? -13.424 12.817 2.915 1.00 51.22 81 ALA A C 1
ATOM 617 O O . ALA A 1 81 ? -14.550 13.146 2.556 1.00 51.22 81 ALA A O 1
ATOM 618 N N . ILE A 1 82 ? -13.211 12.103 4.026 1.00 43.56 82 ILE A N 1
ATOM 619 C CA . ILE A 1 82 ? -14.281 11.676 4.941 1.00 43.56 82 ILE A CA 1
ATOM 620 C C . ILE A 1 82 ? -14.796 12.861 5.774 1.00 43.56 82 ILE A C 1
ATOM 622 O O . ILE A 1 82 ? -15.999 12.988 5.980 1.00 43.56 82 ILE A O 1
ATOM 626 N N . GLU A 1 83 ? -13.914 13.768 6.202 1.00 39.78 83 GLU A N 1
ATOM 627 C CA . GLU A 1 83 ? -14.289 14.930 7.025 1.00 39.78 83 GLU A CA 1
ATOM 628 C C . GLU A 1 83 ? -15.129 15.978 6.270 1.00 39.78 83 GLU A C 1
ATOM 630 O O . GLU A 1 83 ? -15.879 16.737 6.880 1.00 39.78 83 GLU A O 1
ATOM 635 N N . THR A 1 84 ? -15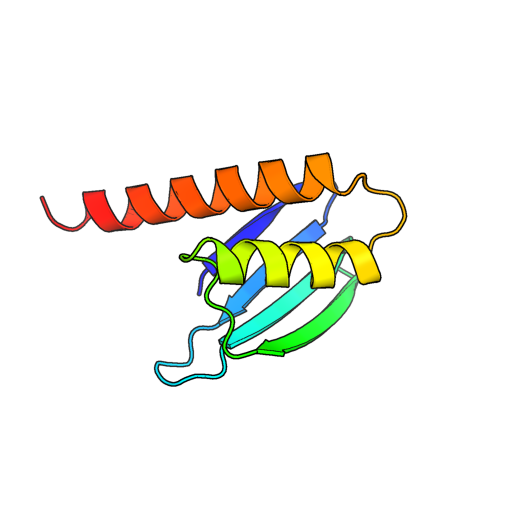.045 16.005 4.937 1.00 36.19 84 THR A N 1
ATOM 636 C CA . THR A 1 84 ? -15.780 16.969 4.099 1.00 36.19 84 THR A CA 1
ATOM 637 C C . THR A 1 84 ? -17.243 16.564 3.870 1.00 36.19 84 THR A C 1
ATOM 639 O O . THR A 1 84 ? -18.068 17.412 3.555 1.00 36.19 84 THR A O 1
ATOM 642 N N . ILE A 1 85 ? -17.596 15.289 4.064 1.00 39.12 85 ILE A N 1
ATOM 643 C CA . ILE A 1 85 ? -18.964 14.778 3.846 1.00 39.12 85 ILE A CA 1
ATOM 644 C C . ILE A 1 85 ? -19.865 15.004 5.081 1.00 39.12 85 ILE A C 1
ATOM 646 O O . ILE A 1 85 ? -21.083 14.898 4.985 1.00 39.12 85 ILE A O 1
ATOM 650 N N . CYS A 1 86 ? -19.289 15.370 6.232 1.00 36.88 86 CYS A N 1
ATOM 651 C CA . CYS A 1 86 ? -20.015 15.599 7.489 1.00 36.88 86 CYS A CA 1
ATOM 652 C C . CYS A 1 86 ? -20.182 17.087 7.870 1.00 36.88 86 CYS A C 1
ATOM 654 O O . CYS A 1 86 ? -20.355 17.381 9.054 1.00 36.88 86 CYS A O 1
ATOM 656 N N . LYS A 1 87 ? -20.121 18.024 6.913 1.00 37.91 87 LYS A N 1
ATOM 657 C CA . LYS A 1 87 ? -20.444 19.445 7.144 1.00 37.91 87 LYS A CA 1
ATOM 658 C C . LYS A 1 87 ? -21.656 19.892 6.345 1.00 37.91 87 LYS A C 1
ATOM 660 O O . LYS A 1 87 ? -21.745 19.501 5.164 1.00 37.91 87 LYS A O 1
#